Protein AF-A0A2X3ILW2-F1 (afdb_monomer)

Foldseek 3Di:
DPPVVVPVDDFAEEEDPDQDQDDLVVLLVRVVVVHQYYDYPLQSYDAPADGQQQRDPVDGDGGDPVSVVSVVVSVVSNVVSND

Mean predicted aligned error: 3.41 Å

Sequence (83 aa):
MDSIAFWDSPQHGGNSFNRLPPDQAYFTALKGYGASWVRLSWDKWQPEQRDFLLGNADHYQGLMAQDLHTLKETLARAHAAGA

Radius of gyration: 14.61 Å; Cα contacts (8 Å, |Δi|>4): 114; chains: 1; bounding box: 30×30×37 Å

pLDDT: mean 94.6, std 5.86, range [56.78, 98.5]

InterPro domains:
  IPR017853 Glycoside hydrolase superfamily [SSF51445] (5-82)

Solvent-accessible surface area (backbone atoms only — not comparable to full-atom values): 4817 Å² total; per-residue (Å²): 131,69,78,69,62,66,67,76,47,95,73,50,59,46,77,45,78,47,56,61,82,69,55,57,68,56,33,45,50,46,35,74,74,63,26,59,36,66,49,74,41,62,80,52,32,85,37,87,54,79,33,51,39,38,26,37,80,94,64,66,84,55,73,32,67,67,34,48,50,54,51,52,53,39,52,51,38,26,51,76,42,57,57

Organism: NCBI:txid158822

Structure (mmCIF, N/CA/C/O backbone):
data_AF-A0A2X3ILW2-F1
#
_entry.id   AF-A0A2X3ILW2-F1
#
loop_
_atom_site.group_PDB
_atom_site.id
_atom_site.type_symbol
_atom_site.label_atom_id
_atom_site.label_alt_id
_atom_site.label_comp_id
_atom_site.label_asym_id
_atom_site.label_entity_id
_atom_site.label_seq_id
_atom_site.pdbx_PDB_ins_code
_atom_site.Cartn_x
_atom_site.Cart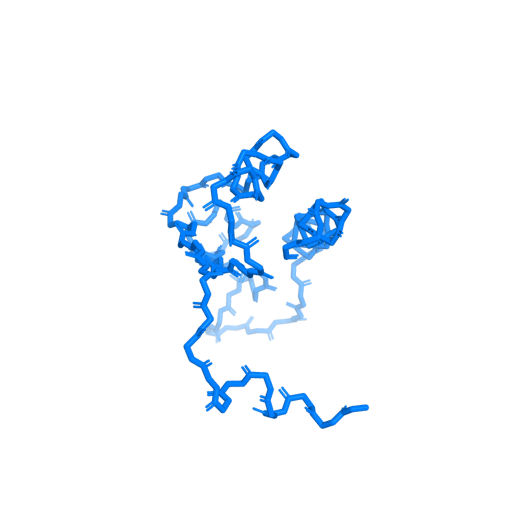n_y
_atom_s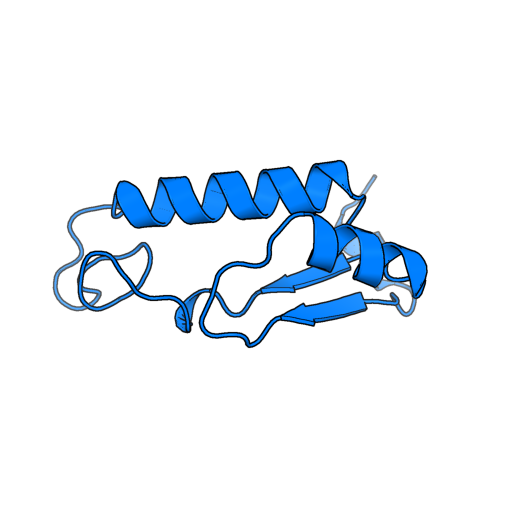ite.Cartn_z
_atom_site.occupancy
_atom_site.B_iso_or_equiv
_atom_site.auth_seq_id
_atom_site.auth_comp_id
_atom_site.auth_asym_id
_atom_site.auth_atom_id
_atom_site.pdbx_PDB_model_num
ATOM 1 N N . MET A 1 1 ? -2.298 -18.935 -12.982 1.00 56.78 1 MET A N 1
ATOM 2 C CA . MET A 1 1 ? -0.867 -18.860 -12.623 1.00 56.78 1 MET A CA 1
ATOM 3 C C . MET A 1 1 ? -0.784 -18.941 -11.117 1.00 56.78 1 MET A C 1
ATOM 5 O O . MET A 1 1 ? -1.666 -18.395 -10.468 1.00 56.78 1 MET A O 1
ATOM 9 N N . ASP A 1 2 ? 0.192 -19.665 -10.582 1.00 73.31 2 ASP A N 1
ATOM 10 C CA . ASP A 1 2 ? 0.421 -19.716 -9.140 1.00 73.31 2 ASP A CA 1
ATOM 11 C C . ASP A 1 2 ? 0.948 -18.351 -8.670 1.00 73.31 2 ASP A C 1
ATOM 13 O O . ASP A 1 2 ? 1.971 -17.879 -9.166 1.00 73.31 2 ASP A O 1
ATOM 17 N N . SER A 1 3 ? 0.224 -17.690 -7.764 1.00 77.69 3 SER A N 1
ATOM 18 C CA . SER A 1 3 ? 0.570 -16.356 -7.261 1.00 77.69 3 SER A CA 1
ATOM 19 C C . SER A 1 3 ? 1.909 -16.329 -6.526 1.00 77.69 3 SER A C 1
ATOM 21 O O . SER A 1 3 ? 2.501 -15.257 -6.406 1.00 77.69 3 SER A O 1
ATOM 23 N N . ILE A 1 4 ? 2.402 -17.476 -6.039 1.00 86.69 4 ILE A N 1
ATOM 24 C CA . ILE A 1 4 ? 3.686 -17.515 -5.336 1.00 86.69 4 ILE A CA 1
ATOM 25 C C . ILE A 1 4 ? 4.875 -17.404 -6.292 1.00 86.69 4 ILE A C 1
ATOM 27 O O . ILE A 1 4 ? 5.866 -16.768 -5.941 1.00 86.69 4 ILE A O 1
ATOM 31 N N . ALA A 1 5 ? 4.732 -17.894 -7.530 1.00 91.12 5 ALA A N 1
ATOM 32 C CA . ALA A 1 5 ? 5.790 -17.871 -8.541 1.00 91.12 5 ALA A CA 1
ATOM 33 C C . ALA A 1 5 ? 6.208 -16.446 -8.955 1.00 91.12 5 ALA A C 1
ATOM 35 O O . ALA A 1 5 ? 7.293 -16.236 -9.491 1.00 91.12 5 ALA A O 1
ATOM 36 N N . PHE A 1 6 ? 5.372 -15.436 -8.674 1.00 87.69 6 PHE A N 1
ATOM 37 C CA . PHE A 1 6 ? 5.733 -14.023 -8.828 1.00 87.69 6 PHE A CA 1
ATOM 38 C C . PHE A 1 6 ? 7.015 -13.670 -8.055 1.00 87.69 6 PHE A C 1
ATOM 40 O O . PHE A 1 6 ? 7.832 -12.885 -8.532 1.00 87.69 6 PHE A O 1
ATOM 47 N N . TRP A 1 7 ? 7.221 -14.285 -6.889 1.00 90.62 7 TRP A N 1
ATOM 48 C CA . TRP A 1 7 ? 8.365 -14.017 -6.020 1.00 90.62 7 TRP A CA 1
ATOM 49 C C . TRP A 1 7 ? 9.599 -14.878 -6.321 1.00 90.62 7 TRP A C 1
ATOM 51 O O . TR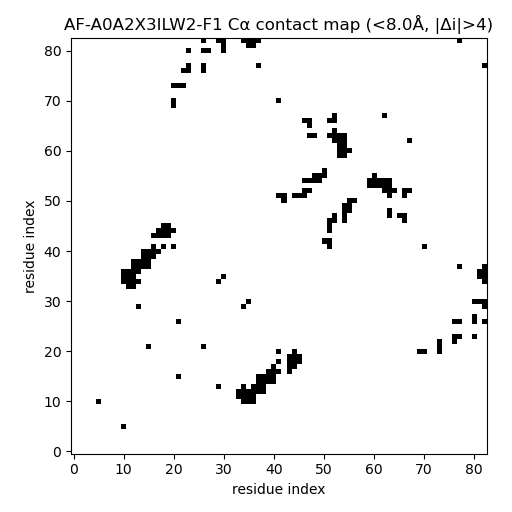P A 1 7 ? 10.635 -14.669 -5.694 1.00 90.62 7 TRP A O 1
ATOM 61 N N . ASP A 1 8 ? 9.533 -15.791 -7.297 1.00 94.25 8 ASP A N 1
ATOM 62 C CA . ASP A 1 8 ? 10.665 -16.658 -7.672 1.00 94.25 8 ASP A CA 1
ATOM 63 C C . ASP A 1 8 ? 11.813 -15.887 -8.348 1.00 94.25 8 ASP A C 1
ATOM 65 O O . ASP A 1 8 ? 12.926 -16.395 -8.490 1.00 94.25 8 ASP A O 1
ATOM 69 N N . SER A 1 9 ? 11.563 -14.643 -8.763 1.00 92.44 9 SER A N 1
ATOM 70 C CA . SER A 1 9 ? 12.581 -13.720 -9.265 1.00 92.44 9 SER A CA 1
ATOM 71 C C . SER A 1 9 ? 12.452 -12.347 -8.600 1.00 92.44 9 SER A C 1
ATOM 73 O O . SER A 1 9 ? 11.360 -11.988 -8.151 1.00 92.44 9 SER A O 1
ATOM 75 N N . PRO A 1 10 ? 13.544 -11.559 -8.518 1.00 91.12 10 PRO A N 1
ATOM 76 C CA . PRO A 1 10 ? 13.487 -10.211 -7.966 1.00 91.12 10 PRO A CA 1
ATOM 77 C C . PRO A 1 10 ? 12.440 -9.350 -8.679 1.00 91.12 10 PRO A C 1
ATOM 79 O O . PRO A 1 10 ? 12.480 -9.193 -9.898 1.00 91.12 10 PRO A O 1
ATOM 82 N N . GLN A 1 11 ? 11.530 -8.759 -7.905 1.00 91.62 11 GLN A N 1
ATOM 83 C CA . GLN A 1 11 ? 10.481 -7.882 -8.421 1.00 91.62 11 GLN A CA 1
ATOM 84 C C . GLN A 1 11 ? 10.801 -6.425 -8.115 1.00 91.62 11 GLN A C 1
ATOM 86 O O . GLN A 1 11 ? 11.101 -6.065 -6.975 1.00 91.62 11 GLN A O 1
ATOM 91 N N . HIS A 1 12 ? 10.689 -5.565 -9.121 1.00 92.38 12 HIS A N 1
ATOM 92 C CA . HIS A 1 12 ? 10.899 -4.130 -8.955 1.00 92.38 12 HIS A CA 1
ATOM 93 C C . HIS A 1 12 ? 9.621 -3.489 -8.417 1.00 92.38 12 HIS A C 1
ATOM 95 O O . HIS A 1 12 ? 8.564 -3.597 -9.031 1.00 92.38 12 HIS A O 1
ATOM 101 N N . GLY A 1 13 ? 9.702 -2.823 -7.268 1.00 94.00 13 GLY A N 1
ATOM 102 C CA . GLY A 1 13 ? 8.534 -2.257 -6.600 1.00 94.00 13 GLY A CA 1
ATOM 103 C C . GLY A 1 13 ? 8.835 -0.993 -5.809 1.00 94.00 13 GLY A C 1
ATOM 104 O O . GLY A 1 13 ? 9.984 -0.568 -5.695 1.00 94.00 13 GLY A O 1
ATOM 105 N N . GLY A 1 14 ? 7.777 -0.399 -5.261 1.00 94.31 14 GLY A N 1
ATOM 106 C CA . GLY A 1 14 ? 7.838 0.806 -4.435 1.00 94.31 14 GLY A CA 1
ATOM 107 C C . GLY A 1 14 ? 7.297 0.602 -3.022 1.00 94.31 14 GLY A C 1
ATOM 108 O O . GLY A 1 14 ? 6.495 -0.290 -2.758 1.00 94.31 14 GLY A O 1
ATOM 109 N N . ASN A 1 15 ? 7.708 1.479 -2.110 1.00 95.38 15 ASN A N 1
ATOM 110 C CA . ASN A 1 15 ? 7.221 1.530 -0.736 1.00 95.38 15 ASN A CA 1
ATOM 111 C C . ASN A 1 15 ? 6.481 2.856 -0.521 1.00 95.38 15 ASN A C 1
ATOM 113 O O . ASN A 1 15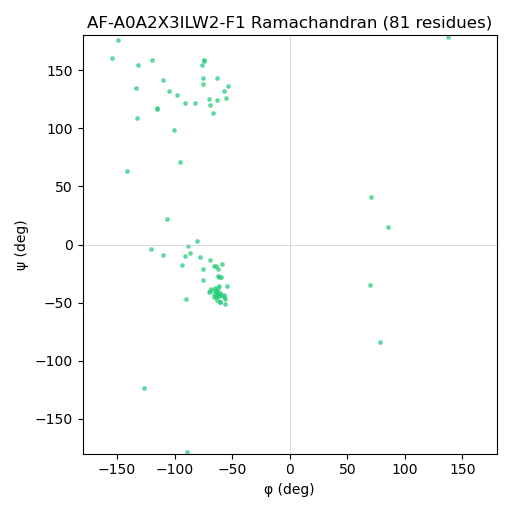 ? 7.094 3.921 -0.581 1.00 95.38 15 ASN A O 1
ATOM 117 N N . SER A 1 16 ? 5.180 2.800 -0.237 1.00 95.88 16 SER A N 1
ATOM 118 C CA . SER A 1 16 ? 4.399 3.968 0.168 1.00 95.88 16 SER A CA 1
ATOM 119 C C . SER A 1 16 ? 4.207 3.972 1.681 1.00 95.88 16 SER A C 1
ATOM 121 O O . SER A 1 16 ? 3.340 3.288 2.226 1.00 95.88 16 SER A O 1
ATOM 123 N N . PHE A 1 17 ? 5.051 4.751 2.359 1.00 95.06 17 PHE A N 1
ATOM 124 C CA . PHE A 1 17 ? 5.053 4.927 3.818 1.00 95.06 17 PHE A CA 1
ATOM 125 C C . PHE A 1 17 ? 4.506 6.308 4.217 1.00 95.06 17 PHE A C 1
ATOM 127 O O . PHE A 1 17 ? 4.792 6.821 5.301 1.00 95.06 17 PHE A O 1
ATOM 134 N N . ASN A 1 18 ? 3.729 6.918 3.321 1.00 93.56 18 ASN A N 1
ATOM 135 C CA . ASN A 1 18 ? 3.145 8.240 3.492 1.00 93.56 18 ASN A CA 1
ATOM 136 C C . ASN A 1 18 ? 1.945 8.197 4.446 1.00 93.56 18 ASN A C 1
ATOM 138 O O . ASN A 1 18 ? 1.259 7.184 4.562 1.00 93.56 18 ASN A O 1
ATOM 142 N N . ARG A 1 19 ? 1.655 9.334 5.089 1.00 94.38 19 ARG A N 1
ATOM 143 C CA . ARG A 1 19 ? 0.463 9.503 5.942 1.00 94.38 19 ARG A CA 1
ATOM 144 C C . ARG A 1 19 ? -0.833 9.722 5.157 1.00 94.38 19 ARG A C 1
ATOM 146 O O . ARG A 1 19 ? -1.907 9.696 5.741 1.00 94.38 19 ARG A O 1
ATOM 153 N N . LEU A 1 20 ? -0.730 9.962 3.851 1.00 95.25 20 LEU A N 1
ATOM 154 C CA . LEU A 1 20 ? -1.874 10.109 2.957 1.00 95.25 20 LEU A CA 1
ATOM 155 C C . LEU A 1 20 ? -1.946 8.901 2.013 1.00 95.25 20 LEU A C 1
ATOM 157 O O . LEU A 1 20 ? -0.891 8.456 1.539 1.00 95.25 20 LEU A O 1
ATOM 161 N N . PRO A 1 21 ? -3.156 8.396 1.711 1.00 96.88 21 PRO A N 1
ATOM 162 C CA . PRO A 1 21 ? -3.343 7.407 0.661 1.00 96.88 21 PRO A CA 1
ATOM 163 C C . PRO A 1 21 ? -2.805 7.945 -0.674 1.00 96.88 21 PRO A C 1
ATOM 165 O O . PRO A 1 21 ? -3.113 9.088 -1.024 1.00 96.88 21 PRO A O 1
ATOM 168 N N . PRO A 1 22 ? -1.998 7.174 -1.424 1.00 97.19 22 PRO A N 1
ATOM 169 C CA . PRO A 1 22 ? -1.491 7.635 -2.708 1.00 97.19 22 PRO A CA 1
ATOM 170 C C . PRO A 1 22 ? -2.605 7.874 -3.726 1.00 97.19 22 PRO A C 1
ATOM 172 O O . PRO A 1 22 ? -3.589 7.132 -3.802 1.00 97.19 22 PRO A O 1
ATOM 175 N N . ASP A 1 23 ? -2.421 8.911 -4.532 1.00 97.19 23 ASP A N 1
ATOM 176 C CA . ASP A 1 23 ? -3.311 9.240 -5.633 1.00 97.19 23 ASP A CA 1
ATOM 177 C C . ASP A 1 23 ? -2.889 8.540 -6.937 1.00 97.19 23 ASP A C 1
ATOM 179 O O . ASP A 1 23 ? -1.927 7.770 -6.997 1.00 97.19 23 ASP A O 1
ATOM 183 N N . GLN A 1 24 ? -3.633 8.801 -8.012 1.00 97.69 24 GLN A N 1
ATOM 184 C CA . GLN A 1 24 ? -3.340 8.219 -9.319 1.00 97.69 24 GLN A CA 1
ATOM 185 C C . GLN A 1 24 ? -1.971 8.656 -9.861 1.00 97.69 24 GLN A C 1
ATOM 187 O O . GLN A 1 24 ? -1.280 7.855 -10.489 1.00 97.69 24 GLN A O 1
ATOM 192 N N . ALA A 1 25 ? -1.573 9.911 -9.630 1.00 97.38 25 ALA A N 1
ATOM 193 C CA . ALA A 1 25 ? -0.319 10.450 -10.144 1.00 97.38 25 ALA A CA 1
ATOM 194 C C . ALA A 1 25 ? 0.886 9.737 -9.520 1.00 97.38 25 ALA A C 1
ATOM 196 O O . ALA A 1 25 ? 1.832 9.406 -10.236 1.00 97.38 25 ALA A O 1
ATOM 197 N N . TYR A 1 26 ? 0.814 9.421 -8.224 1.00 97.06 26 TYR A N 1
ATOM 198 C CA . TYR A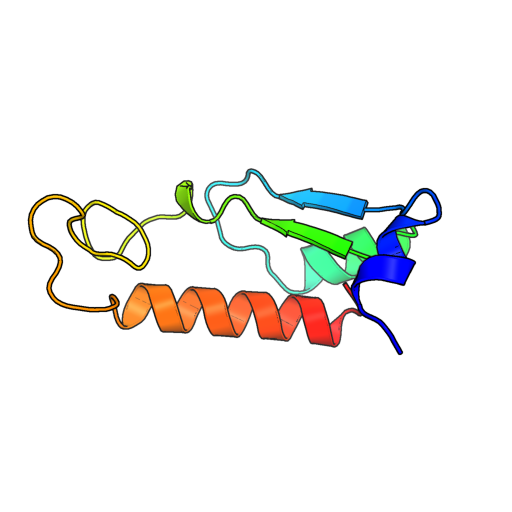 1 26 ? 1.813 8.602 -7.545 1.00 97.06 26 TYR A CA 1
ATOM 199 C C . TYR A 1 26 ? 1.992 7.240 -8.227 1.00 97.06 26 TYR A C 1
ATOM 201 O O . TYR A 1 26 ? 3.118 6.864 -8.551 1.00 97.06 26 TYR A O 1
ATOM 209 N N . PHE A 1 27 ? 0.902 6.507 -8.481 1.00 97.44 27 PHE A N 1
ATOM 210 C CA . PHE A 1 27 ? 1.000 5.173 -9.084 1.00 97.44 27 PHE A CA 1
ATOM 211 C C . PHE A 1 27 ? 1.467 5.220 -10.543 1.00 97.44 27 PHE A C 1
ATOM 213 O O . PHE A 1 27 ? 2.294 4.403 -10.946 1.00 97.44 27 PHE A O 1
ATOM 220 N N . THR A 1 28 ? 1.018 6.210 -11.321 1.00 97.06 28 THR A N 1
ATOM 221 C CA . THR A 1 28 ? 1.511 6.433 -12.688 1.00 97.06 28 THR A CA 1
ATOM 222 C C . THR A 1 28 ? 3.012 6.731 -12.697 1.00 97.06 28 THR A C 1
ATOM 224 O O . THR A 1 28 ? 3.749 6.162 -13.503 1.00 97.06 28 THR A O 1
ATOM 227 N N . ALA A 1 29 ? 3.491 7.581 -11.783 1.00 96.50 29 ALA A N 1
ATOM 228 C CA . ALA A 1 29 ? 4.915 7.877 -11.655 1.00 96.50 29 ALA A CA 1
ATOM 229 C C . ALA A 1 29 ? 5.710 6.629 -11.249 1.00 96.50 29 ALA A C 1
ATOM 231 O O . ALA A 1 29 ? 6.726 6.321 -11.869 1.00 96.50 29 ALA A O 1
ATOM 232 N N . LEU A 1 30 ? 5.217 5.871 -10.265 1.00 95.75 30 LEU A N 1
ATOM 233 C CA . LEU A 1 30 ? 5.829 4.622 -9.817 1.00 95.75 30 LEU A CA 1
ATOM 234 C C . LEU A 1 30 ? 5.974 3.619 -10.973 1.00 95.75 30 LEU A C 1
ATOM 236 O O . LEU A 1 30 ? 7.046 3.039 -11.156 1.00 95.75 30 LEU A O 1
ATOM 240 N N . LYS A 1 31 ? 4.937 3.478 -11.807 1.00 94.88 31 LYS A N 1
ATOM 241 C CA . LYS A 1 31 ? 4.993 2.645 -13.013 1.00 94.88 31 LYS A CA 1
ATOM 242 C C . LYS A 1 31 ? 6.042 3.135 -14.010 1.00 94.88 31 LYS A C 1
ATOM 244 O O . LYS A 1 31 ? 6.777 2.322 -14.567 1.00 94.88 31 LYS A O 1
ATOM 249 N N . GLY A 1 32 ? 6.150 4.452 -14.199 1.00 95.62 32 GLY A N 1
ATOM 250 C CA . GLY A 1 32 ? 7.168 5.083 -15.045 1.00 95.62 32 GLY A CA 1
ATOM 251 C C . GLY A 1 32 ? 8.611 4.784 -14.616 1.00 95.62 32 GLY A C 1
ATOM 252 O O . GLY A 1 32 ? 9.492 4.715 -15.468 1.00 95.62 32 GLY A O 1
ATOM 253 N N . TYR A 1 33 ? 8.846 4.519 -13.326 1.00 94.44 33 TYR A N 1
ATOM 254 C CA . TYR A 1 33 ? 10.139 4.059 -12.796 1.00 94.44 33 TYR A CA 1
ATOM 255 C C . TYR A 1 33 ? 10.395 2.550 -12.975 1.00 94.44 33 TYR A C 1
ATOM 257 O O . TYR A 1 33 ? 11.426 2.045 -12.535 1.00 94.44 33 TYR A O 1
ATOM 265 N N . GLY A 1 34 ? 9.485 1.818 -13.624 1.00 93.88 34 GLY A N 1
ATOM 266 C CA . GLY A 1 34 ? 9.630 0.386 -13.893 1.00 93.88 34 GLY A CA 1
ATOM 267 C C . GLY A 1 34 ? 9.169 -0.525 -12.754 1.00 93.88 34 GLY A C 1
ATOM 268 O O . GLY A 1 34 ? 9.491 -1.711 -12.763 1.00 93.88 34 GLY A O 1
ATOM 269 N N . ALA A 1 35 ? 8.419 -0.003 -11.781 1.00 95.00 35 ALA A N 1
ATOM 270 C CA . ALA A 1 35 ? 7.831 -0.827 -10.732 1.00 95.00 35 ALA A CA 1
ATOM 271 C C . ALA A 1 35 ? 6.619 -1.632 -11.242 1.00 95.00 35 ALA A C 1
ATOM 273 O O . ALA A 1 35 ? 5.819 -1.162 -12.058 1.00 95.00 35 ALA A O 1
ATOM 274 N N . SER A 1 36 ? 6.478 -2.857 -10.741 1.00 91.69 36 SER A N 1
ATOM 275 C CA . SER A 1 36 ? 5.364 -3.776 -11.002 1.00 91.69 36 SER A CA 1
ATOM 276 C C . SER A 1 36 ? 4.461 -3.997 -9.789 1.00 91.69 36 SER A C 1
ATOM 278 O O . SER A 1 36 ? 3.415 -4.619 -9.939 1.00 91.69 36 SER A O 1
ATOM 280 N N . TRP A 1 37 ? 4.859 -3.510 -8.610 1.00 94.50 37 TRP A N 1
ATOM 281 C CA . TRP A 1 37 ? 4.096 -3.646 -7.374 1.00 94.50 37 TRP A CA 1
ATOM 282 C C . TRP A 1 37 ? 4.407 -2.523 -6.376 1.00 94.50 37 TRP A C 1
ATOM 284 O O . TRP A 1 37 ? 5.458 -1.871 -6.437 1.00 94.50 37 TRP A O 1
ATOM 294 N N . VAL A 1 38 ? 3.508 -2.317 -5.415 1.00 95.94 38 VAL A N 1
ATOM 295 C CA . VAL A 1 38 ? 3.674 -1.347 -4.326 1.00 95.94 38 VAL A CA 1
ATOM 296 C C . VAL A 1 38 ? 3.310 -1.947 -2.970 1.00 95.94 38 VAL A C 1
ATOM 298 O O . VAL A 1 38 ? 2.270 -2.579 -2.803 1.00 95.94 38 VAL A O 1
ATOM 301 N N . ARG A 1 39 ? 4.147 -1.705 -1.958 1.00 96.06 39 ARG A N 1
ATOM 302 C CA . ARG A 1 39 ? 3.809 -1.958 -0.554 1.00 96.06 39 ARG A CA 1
ATOM 303 C C . ARG A 1 39 ? 3.181 -0.710 0.057 1.00 96.06 39 ARG A C 1
ATOM 305 O O . ARG A 1 39 ? 3.823 0.338 0.108 1.00 96.06 39 ARG A O 1
ATOM 312 N N . LEU A 1 40 ? 1.960 -0.837 0.569 1.00 96.94 40 LEU A N 1
ATOM 313 C CA . LEU A 1 40 ? 1.264 0.229 1.291 1.00 96.94 40 LEU A CA 1
ATOM 314 C C . LEU A 1 40 ? 1.407 0.032 2.806 1.00 96.94 40 LEU A C 1
ATOM 316 O O . LEU A 1 40 ? 1.076 -1.036 3.320 1.00 96.94 40 LEU A O 1
ATOM 320 N N . SER A 1 41 ? 1.841 1.069 3.521 1.00 95.94 41 SER A N 1
ATOM 321 C CA . SER A 1 41 ? 1.716 1.167 4.983 1.00 95.94 41 SER A CA 1
ATOM 322 C C . SER A 1 41 ? 0.462 1.954 5.347 1.00 95.94 41 SER A C 1
ATOM 324 O O . SER A 1 41 ? 0.528 3.108 5.769 1.00 95.94 41 SER A O 1
ATOM 326 N N . TRP A 1 42 ? -0.696 1.338 5.114 1.00 94.38 42 TRP A N 1
ATOM 327 C CA . 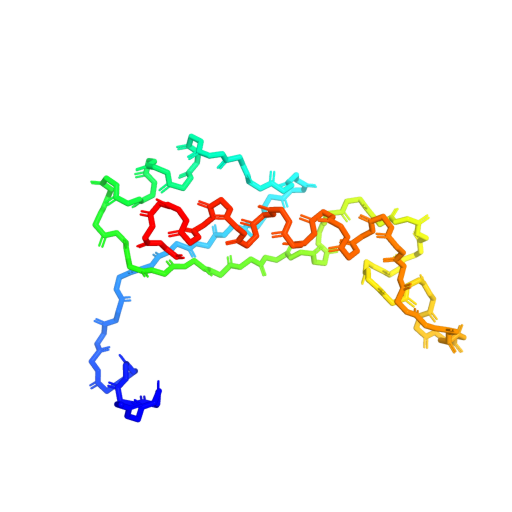TRP A 1 42 ? -2.007 1.941 5.372 1.00 94.38 42 TRP A CA 1
ATOM 328 C C . TRP A 1 42 ? -2.275 2.187 6.863 1.00 94.38 42 TRP A C 1
ATOM 330 O O . TRP A 1 42 ? -3.074 3.051 7.202 1.00 94.38 42 TRP A O 1
ATOM 340 N N . ASP A 1 43 ? -1.539 1.520 7.756 1.00 90.38 43 ASP A N 1
ATOM 341 C CA . ASP A 1 43 ? -1.519 1.781 9.201 1.00 90.38 43 ASP A CA 1
ATOM 342 C C . ASP A 1 43 ? -1.095 3.219 9.557 1.00 90.38 43 ASP A C 1
ATOM 344 O O . ASP A 1 43 ? -1.330 3.685 10.668 1.00 90.38 43 ASP A O 1
ATOM 348 N N . LYS A 1 44 ? -0.473 3.939 8.612 1.00 94.31 44 LYS A N 1
ATOM 349 C CA . LYS A 1 44 ? -0.044 5.336 8.775 1.00 94.31 44 LYS A CA 1
ATOM 350 C C . LYS A 1 44 ? -1.083 6.361 8.334 1.00 94.31 44 LYS A C 1
ATOM 352 O O . LYS A 1 44 ? -0.844 7.558 8.515 1.00 94.31 44 LYS A O 1
ATOM 357 N N . TRP A 1 45 ? -2.155 5.929 7.677 1.00 97.38 45 TRP A N 1
ATOM 358 C CA . TRP A 1 45 ? -3.208 6.828 7.215 1.00 97.38 45 TRP A CA 1
ATOM 359 C C . TRP A 1 45 ? -4.060 7.282 8.392 1.00 97.38 45 TRP A C 1
ATOM 361 O O . TRP A 1 45 ? -4.058 6.636 9.431 1.00 97.38 45 TRP A O 1
ATOM 371 N N . GLN A 1 46 ? -4.770 8.401 8.241 1.00 97.06 46 GLN A N 1
ATOM 372 C CA . GLN A 1 46 ? -5.715 8.851 9.260 1.00 97.06 46 GLN A CA 1
ATOM 373 C C . GLN A 1 46 ? -6.882 7.848 9.347 1.00 97.06 46 GLN A C 1
ATOM 375 O O . GLN A 1 46 ? -7.634 7.754 8.376 1.00 97.06 46 GLN A O 1
ATOM 380 N N . PRO A 1 47 ? -7.042 7.115 10.462 1.00 97.00 47 PRO A N 1
ATOM 381 C CA . PRO A 1 47 ? -8.173 6.210 10.661 1.00 97.00 47 PRO A CA 1
ATOM 382 C C . PRO A 1 47 ? -9.479 6.954 10.972 1.00 97.00 47 PRO A C 1
ATOM 384 O O . PRO A 1 47 ? -9.453 8.069 11.505 1.00 97.00 47 PRO A O 1
ATOM 387 N N . GLU A 1 48 ? -10.609 6.286 10.721 1.00 97.06 48 GLU A N 1
ATOM 388 C CA . GLU A 1 48 ? -11.944 6.667 11.210 1.00 97.06 48 GLU A CA 1
ATOM 389 C C . GLU A 1 48 ? -12.010 6.653 12.751 1.00 97.06 48 GLU A C 1
ATOM 391 O O . GLU A 1 48 ? -12.651 7.512 13.356 1.00 97.06 48 GLU A O 1
ATOM 396 N N . GLN A 1 49 ? -11.314 5.706 13.398 1.00 96.69 49 GLN A N 1
ATOM 397 C CA . GLN A 1 49 ? -11.160 5.643 14.860 1.00 96.69 49 GLN A CA 1
ATOM 398 C C . GLN A 1 49 ? -9.684 5.563 15.290 1.00 96.69 49 GLN A C 1
ATOM 400 O O . GLN A 1 49 ? -8.919 6.464 14.979 1.00 96.69 49 GLN A O 1
ATOM 405 N N . ARG A 1 50 ? -9.269 4.548 16.061 1.00 96.56 50 ARG A N 1
ATOM 406 C CA . ARG A 1 50 ? -7.902 4.425 16.598 1.00 96.56 50 ARG A CA 1
ATOM 407 C C . ARG A 1 50 ? -6.988 3.661 15.646 1.00 96.56 50 ARG A C 1
ATOM 409 O O . ARG A 1 50 ? -5.871 4.093 15.386 1.00 96.56 50 ARG A O 1
ATOM 416 N N . ASP A 1 51 ? -7.481 2.538 15.143 1.00 96.19 51 ASP A N 1
ATOM 417 C CA . ASP A 1 51 ? -6.755 1.578 14.326 1.00 96.19 51 ASP A CA 1
ATOM 418 C C . ASP A 1 51 ? -7.389 1.561 12.930 1.00 96.19 51 ASP A C 1
ATOM 420 O O . ASP A 1 51 ? -8.567 1.223 12.795 1.00 96.19 51 ASP A O 1
ATOM 424 N N . PHE A 1 52 ? -6.638 1.936 11.888 1.00 97.25 52 PHE A N 1
ATOM 425 C CA . PHE A 1 52 ? -7.173 1.979 10.521 1.00 97.25 52 PHE A CA 1
ATOM 426 C C . PHE A 1 52 ? -7.794 0.631 10.151 1.00 97.25 52 PHE A C 1
ATOM 428 O O . PHE A 1 52 ? -7.218 -0.422 10.432 1.00 97.25 52 PHE A O 1
ATOM 435 N N . LEU A 1 53 ? -8.967 0.673 9.518 1.00 96.94 53 LEU A N 1
ATOM 436 C CA . LEU A 1 53 ? -9.788 -0.465 9.099 1.00 96.94 53 LEU A CA 1
ATOM 437 C C . LEU A 1 53 ? -10.433 -1.251 10.252 1.00 96.94 53 LEU A C 1
ATOM 439 O O . LEU A 1 53 ? -11.556 -1.720 10.090 1.00 96.94 53 LEU A O 1
ATOM 443 N N . LEU A 1 54 ? -9.771 -1.388 11.401 1.00 96.81 54 LEU A N 1
ATOM 444 C CA . LEU A 1 54 ? -10.231 -2.198 12.537 1.00 96.81 54 LEU A CA 1
ATOM 445 C C . LEU A 1 54 ? -11.026 -1.405 13.585 1.00 96.81 54 LEU A C 1
ATOM 447 O O . LEU A 1 54 ? -11.720 -1.997 14.412 1.00 96.81 54 LEU A O 1
ATOM 451 N N . GLY A 1 55 ? -10.924 -0.078 13.571 1.00 96.94 55 GLY A N 1
ATOM 452 C CA . GLY A 1 55 ? -11.583 0.810 14.520 1.00 96.94 55 GLY A CA 1
ATOM 453 C C . GLY A 1 55 ? -10.851 0.856 15.857 1.00 96.94 55 GLY A C 1
ATOM 454 O O . GLY A 1 55 ? -10.032 1.741 16.093 1.00 96.94 55 GLY A O 1
ATOM 455 N N . ASN A 1 56 ? -11.130 -0.115 16.724 1.00 96.75 56 ASN A N 1
ATOM 456 C CA . ASN A 1 56 ? -10.418 -0.331 17.980 1.00 96.75 56 ASN A CA 1
ATOM 457 C C . ASN A 1 56 ? -10.078 -1.818 18.102 1.00 96.75 56 ASN A C 1
ATOM 459 O O . ASN A 1 56 ? -10.962 -2.639 18.334 1.00 96.75 56 ASN A O 1
ATOM 463 N N . ALA A 1 57 ? -8.800 -2.164 17.968 1.00 95.50 57 ALA A N 1
ATOM 464 C CA . ALA A 1 57 ? -8.341 -3.548 18.039 1.00 95.50 57 ALA A CA 1
ATOM 465 C C . ALA A 1 57 ? -8.597 -4.206 19.410 1.00 95.50 57 ALA A C 1
ATOM 467 O O . ALA A 1 57 ? -8.802 -5.418 19.466 1.00 95.50 57 ALA A O 1
ATOM 468 N N . ASP A 1 58 ? -8.658 -3.427 20.497 1.00 96.88 58 ASP A N 1
ATOM 469 C CA . ASP A 1 58 ? -8.955 -3.950 21.841 1.00 96.88 58 ASP A CA 1
ATOM 470 C C . ASP A 1 58 ? -10.449 -4.287 21.996 1.00 96.88 58 ASP A C 1
ATOM 472 O O . ASP A 1 58 ? -10.834 -5.064 22.870 1.00 96.88 58 ASP A O 1
ATOM 476 N N . HIS A 1 59 ? -11.302 -3.699 21.152 1.00 96.62 59 HIS A N 1
ATOM 477 C CA . HIS A 1 59 ? -12.745 -3.911 21.139 1.00 96.62 59 HIS A CA 1
ATOM 478 C C . HIS A 1 59 ? -13.282 -3.944 19.702 1.00 96.62 59 HIS A C 1
ATOM 480 O O . HIS A 1 59 ? -14.050 -3.077 19.274 1.00 96.62 59 HIS A O 1
ATOM 486 N N . TYR A 1 60 ? -12.832 -4.943 18.942 1.00 97.12 60 TYR A N 1
ATOM 487 C CA . TYR A 1 60 ? -13.185 -5.092 17.534 1.00 97.12 60 TYR A CA 1
ATOM 488 C C . TYR A 1 60 ? -14.691 -5.324 17.349 1.00 97.12 60 TYR A C 1
ATOM 490 O O . TYR A 1 60 ? -15.255 -6.272 17.894 1.00 97.12 60 TYR A O 1
ATOM 498 N N . GLN A 1 61 ? -15.330 -4.473 16.544 1.00 96.81 61 GLN A N 1
ATOM 499 C CA . GLN A 1 61 ? -16.773 -4.528 16.257 1.00 96.81 61 GLN A CA 1
ATOM 500 C C . GLN A 1 61 ? -17.094 -4.710 14.765 1.00 96.81 61 GLN A C 1
ATOM 502 O O . GLN A 1 61 ? -18.257 -4.854 14.395 1.00 96.81 61 GLN A O 1
ATOM 507 N N . GLY A 1 62 ? -16.079 -4.716 13.902 1.00 96.94 62 GLY A N 1
ATOM 508 C CA . GLY A 1 62 ? -16.241 -4.778 12.453 1.00 96.94 62 GLY A CA 1
ATOM 509 C C . GLY A 1 62 ? -15.294 -3.827 11.734 1.00 96.94 62 GLY A C 1
ATOM 510 O O . GLY A 1 62 ? -14.505 -3.122 12.360 1.00 96.94 62 GLY A O 1
ATOM 511 N N . LEU A 1 63 ? -15.358 -3.832 10.403 1.00 97.94 63 LEU A N 1
ATOM 512 C CA . LEU A 1 63 ? -14.543 -2.933 9.590 1.00 97.94 63 LEU A CA 1
ATOM 513 C C . LEU A 1 63 ? -15.104 -1.510 9.624 1.00 97.94 63 LEU A C 1
ATOM 515 O O . LEU A 1 63 ? -16.312 -1.317 9.486 1.00 97.94 63 LEU A O 1
ATOM 519 N N . MET A 1 64 ? -14.216 -0.529 9.739 1.00 98.00 64 MET A N 1
ATOM 520 C CA . MET A 1 64 ? -14.563 0.887 9.614 1.00 98.00 64 MET A CA 1
ATOM 521 C C . MET A 1 64 ? -14.923 1.203 8.160 1.00 98.00 64 MET A C 1
ATOM 523 O O . MET A 1 64 ? -14.168 0.885 7.234 1.00 98.00 64 MET A O 1
ATOM 527 N N . ALA A 1 65 ? -16.107 1.775 7.940 1.00 98.31 65 ALA A N 1
ATOM 528 C CA . ALA A 1 65 ? -16.675 1.924 6.604 1.00 98.31 65 ALA A CA 1
ATOM 529 C C . ALA A 1 65 ? -15.894 2.943 5.762 1.00 98.31 65 ALA A C 1
ATOM 531 O O . ALA A 1 65 ? -15.652 2.702 4.574 1.00 98.31 65 ALA A O 1
ATOM 532 N N . GLN A 1 66 ? -15.464 4.049 6.374 1.00 98.12 66 GLN A N 1
ATOM 533 C CA . GLN A 1 66 ? -14.692 5.090 5.699 1.00 98.12 66 GLN A CA 1
ATOM 534 C C . GLN A 1 66 ? -13.277 4.605 5.361 1.00 98.12 66 GLN A C 1
ATOM 536 O O . GLN A 1 66 ? -12.782 4.841 4.253 1.00 98.12 66 GLN A O 1
ATOM 541 N N . ASP A 1 67 ? -12.650 3.868 6.276 1.00 98.19 67 ASP A N 1
ATOM 542 C CA . ASP A 1 67 ? -11.323 3.287 6.057 1.00 98.19 67 ASP A CA 1
ATOM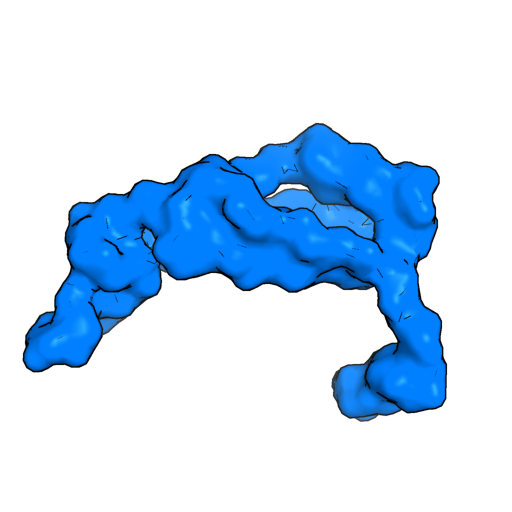 543 C C . ASP A 1 67 ? -11.361 2.235 4.941 1.00 98.19 67 ASP A C 1
ATOM 545 O O . ASP A 1 67 ? -10.534 2.256 4.026 1.00 98.19 67 ASP A O 1
ATOM 549 N N . LEU A 1 68 ? -12.365 1.347 4.953 1.00 98.19 68 LEU A N 1
ATOM 550 C CA . LEU A 1 68 ? -12.553 0.346 3.902 1.00 98.19 68 LEU A CA 1
ATOM 551 C C . LEU A 1 68 ? -12.772 1.001 2.534 1.00 98.19 68 LEU A C 1
ATOM 553 O O . LEU A 1 68 ? -12.220 0.540 1.532 1.00 98.19 68 LEU A O 1
ATOM 557 N N . HIS A 1 69 ? -13.568 2.069 2.476 1.00 98.50 69 HIS A N 1
ATOM 558 C CA . HIS A 1 69 ? -13.773 2.824 1.246 1.00 98.50 69 HIS A CA 1
ATOM 559 C C . HIS A 1 69 ? -12.451 3.408 0.726 1.00 98.50 69 HIS A C 1
ATOM 561 O O . HIS A 1 69 ? -12.084 3.150 -0.421 1.00 98.50 69 HIS A O 1
ATOM 567 N N . THR A 1 70 ? -11.687 4.072 1.595 1.00 98.31 70 THR A N 1
ATOM 568 C CA . THR A 1 70 ? -10.366 4.641 1.277 1.00 98.31 70 THR A CA 1
ATOM 569 C C . THR A 1 70 ? -9.391 3.583 0.754 1.00 98.31 70 THR A C 1
ATOM 571 O O . THR A 1 70 ? -8.709 3.793 -0.256 1.00 98.31 70 THR A O 1
ATOM 574 N N . LEU A 1 71 ? -9.338 2.415 1.404 1.00 97.94 71 LEU A N 1
ATOM 575 C CA . LEU A 1 71 ? -8.484 1.309 0.978 1.00 97.94 71 LEU A CA 1
ATOM 576 C C . LEU A 1 71 ? -8.889 0.798 -0.408 1.00 97.94 71 LEU A C 1
ATOM 578 O O . LEU A 1 71 ? -8.035 0.666 -1.282 1.00 97.94 71 LEU A O 1
ATOM 582 N N . LYS A 1 72 ? -10.184 0.561 -0.642 1.00 98.25 72 LYS A N 1
ATOM 583 C CA . LYS A 1 72 ? -10.689 0.088 -1.940 1.00 98.25 72 LYS A CA 1
ATOM 584 C C . LYS A 1 72 ? -10.375 1.065 -3.069 1.00 98.25 72 LYS A C 1
ATOM 586 O O . LYS A 1 72 ? -9.941 0.627 -4.131 1.00 98.25 72 LYS A O 1
ATOM 591 N N . GLU A 1 73 ? -10.560 2.364 -2.849 1.00 98.44 73 GLU A N 1
ATOM 592 C CA . GLU A 1 73 ? -10.217 3.376 -3.851 1.00 98.44 73 GLU A CA 1
ATOM 593 C C . GLU A 1 73 ? -8.719 3.401 -4.158 1.00 98.44 73 GLU A C 1
ATOM 595 O O . GLU A 1 73 ? -8.322 3.472 -5.320 1.00 98.44 73 GLU A O 1
ATOM 600 N N . THR A 1 74 ? -7.880 3.305 -3.127 1.00 98.19 74 THR A N 1
ATOM 601 C CA . THR A 1 74 ? -6.423 3.293 -3.297 1.00 98.19 74 THR A CA 1
ATOM 602 C C . THR A 1 74 ? -5.970 2.069 -4.092 1.00 98.19 74 THR A C 1
ATOM 604 O O . THR A 1 74 ? -5.180 2.199 -5.026 1.00 98.19 74 THR A O 1
ATOM 607 N N . LEU A 1 75 ? -6.521 0.889 -3.782 1.00 97.56 75 LEU A N 1
ATOM 608 C CA . LEU A 1 75 ? -6.246 -0.344 -4.524 1.00 97.56 75 LEU A CA 1
ATOM 609 C C . LEU A 1 75 ? -6.748 -0.270 -5.974 1.00 97.56 75 LEU A C 1
ATOM 611 O O . LEU A 1 75 ? -6.064 -0.741 -6.879 1.00 97.56 75 LEU A O 1
ATOM 615 N N . ALA A 1 76 ? -7.902 0.358 -6.219 1.00 98.25 76 ALA A N 1
ATOM 616 C CA . ALA A 1 76 ? -8.414 0.562 -7.573 1.00 98.25 76 ALA A CA 1
ATOM 617 C C . ALA A 1 76 ? -7.492 1.466 -8.413 1.00 98.25 76 ALA A C 1
ATOM 619 O O . ALA A 1 76 ? -7.252 1.170 -9.583 1.00 98.25 76 ALA A O 1
ATOM 620 N N . ARG A 1 77 ? -6.930 2.530 -7.820 1.00 98.12 77 ARG A N 1
ATOM 621 C CA . ARG A 1 77 ? -5.955 3.419 -8.486 1.00 98.12 77 ARG A CA 1
ATOM 622 C C . ARG A 1 77 ? -4.643 2.699 -8.813 1.00 98.12 77 ARG A C 1
ATOM 624 O O . ARG A 1 77 ? -4.127 2.859 -9.919 1.00 98.12 77 ARG A O 1
ATOM 631 N N . ALA A 1 78 ?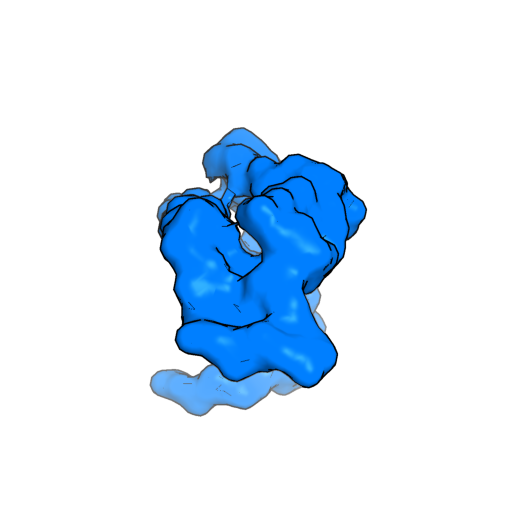 -4.132 1.885 -7.884 1.00 96.81 78 ALA A N 1
ATOM 632 C CA . ALA A 1 78 ? -2.941 1.061 -8.109 1.00 96.81 78 ALA A CA 1
ATOM 633 C C . ALA A 1 78 ? -3.161 0.075 -9.269 1.00 96.81 78 ALA A C 1
ATOM 635 O O . ALA A 1 78 ? -2.408 0.089 -10.244 1.00 96.81 78 ALA A O 1
ATOM 636 N N . HIS A 1 79 ? -4.280 -0.659 -9.237 1.00 95.50 79 HIS A N 1
ATOM 637 C CA . HIS A 1 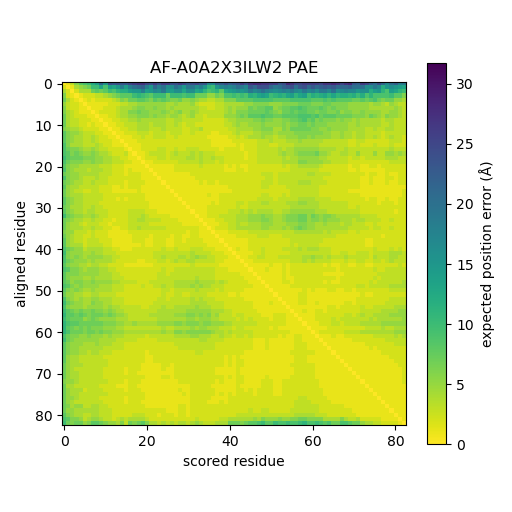79 ? -4.665 -1.575 -10.310 1.00 95.50 79 HIS A CA 1
ATOM 638 C C . HIS A 1 79 ? -4.759 -0.859 -11.663 1.00 95.50 79 HIS A C 1
ATOM 640 O O . HIS A 1 79 ? -4.213 -1.340 -12.653 1.00 95.50 79 HIS A O 1
ATOM 646 N N . ALA A 1 80 ? -5.417 0.305 -11.719 1.00 96.56 80 ALA A N 1
ATOM 647 C CA . ALA A 1 80 ? -5.555 1.086 -12.949 1.00 96.56 80 ALA A CA 1
ATOM 648 C C . ALA A 1 80 ? -4.201 1.553 -13.521 1.00 96.56 80 ALA A C 1
ATOM 650 O O . ALA A 1 80 ? -4.076 1.723 -14.732 1.00 96.56 80 ALA A O 1
ATOM 651 N N . ALA A 1 81 ? -3.183 1.732 -12.672 1.00 95.31 81 ALA A N 1
ATOM 652 C CA . ALA A 1 81 ? -1.813 2.048 -13.079 1.00 95.31 81 ALA A CA 1
ATOM 653 C C . ALA A 1 81 ? -0.953 0.809 -13.409 1.00 95.31 81 ALA A C 1
ATOM 655 O O . ALA A 1 81 ? 0.178 0.955 -13.878 1.00 95.31 81 ALA A O 1
ATOM 656 N N . GLY A 1 82 ? -1.456 -0.405 -13.164 1.00 90.94 82 GLY A N 1
ATOM 657 C CA . GLY A 1 82 ? -0.699 -1.648 -13.321 1.00 90.94 82 GLY A CA 1
ATOM 658 C C . GLY A 1 82 ? 0.399 -1.828 -12.267 1.00 90.94 82 GLY A C 1
ATOM 659 O O . GLY A 1 82 ? 1.515 -2.234 -12.627 1.00 90.94 82 GLY A O 1
ATOM 660 N N . ALA A 1 83 ? 0.077 -1.480 -11.016 1.00 84.25 83 ALA A N 1
ATOM 661 C CA . ALA A 1 83 ? 0.899 -1.621 -9.813 1.00 84.25 83 ALA A CA 1
ATOM 662 C C . ALA A 1 83 ? 0.144 -2.336 -8.678 1.00 84.25 83 ALA A C 1
ATOM 664 O O . ALA A 1 83 ? -1.107 -2.387 -8.729 1.00 84.25 83 ALA A O 1
#

Nearest PDB structures (foldseek):
  8ecd-assembly1_B-2  TM=4.589E-01  e=2.259E+00  Escherichia coli K-12
  8ece-assembly1_A  TM=3.852E-01  e=1.510E+00  Escherichia coli K-12
  5swu-assembly2_B  TM=5.017E-01  e=3.866E+00  Aspergillus fumigatus A1163
  2ocz-assembly1_A-2  TM=5.305E-01  e=7.565E+00  Streptococcus pyogenes serotype M1
  8ux9-assembly1_A  TM=2.425E-01  e=1.976E+00  Escherichia coli B185

Secondary structure (DSSP, 8-state):
--GGGGGGS---EEEE--SS---HHHHHHHHHTT-SEEEE-GGGS--SSSBTTTB-GGG--S--HHHHHHHHHHHHHHHHHT-